Protein AF-A0A2E9BY83-F1 (afdb_monomer_lite)

Sequence (116 aa):
MTASKILAAVAVALLAATGAHAETYDGVHTVHSTVSRAEVESQAVAAARAGDAYSEGATAGAQPFSSTADRSAVRAEAVAKAHDPLQSLDRRAFYRDEVPQAYKKPSVSFTRQAGL

Radius of gyration: 36.27 Å; chains: 1; bounding box: 54×102×59 Å

Foldseek 3Di:
DDPVVVVVVVVVVVVVVVVPDDDPPPDDDDDDDPDDPVRVVVVVVVVVVVDDPCPCVVPVPDDDDDDPDDPVVVVVVVVVQVQALCVVPQLVVDDVSDDDPVSRDPRDDDPPPDDD

Structure (mmCIF, N/CA/C/O backbone):
data_AF-A0A2E9BY83-F1
#
_entry.id   AF-A0A2E9BY83-F1
#
loop_
_atom_site.group_PDB
_atom_site.id
_atom_site.type_symbol
_atom_site.label_atom_id
_atom_site.label_alt_id
_atom_site.label_comp_id
_atom_site.label_asym_id
_atom_site.label_entity_id
_atom_site.label_seq_id
_atom_site.pdbx_PDB_ins_code
_atom_site.Cartn_x
_atom_site.Cartn_y
_atom_site.Cartn_z
_atom_site.occupancy
_atom_site.B_iso_or_equiv
_atom_site.auth_seq_id
_atom_site.auth_comp_id
_atom_site.auth_asym_id
_atom_site.auth_atom_id
_atom_site.pdbx_PDB_model_num
ATOM 1 N N . MET A 1 1 ? -2.967 71.072 -2.300 1.00 63.19 1 MET A N 1
ATOM 2 C CA . MET A 1 1 ? -3.845 69.876 -2.259 1.00 63.19 1 MET A CA 1
ATOM 3 C C . MET A 1 1 ? -5.284 70.355 -2.109 1.00 63.19 1 MET A C 1
ATOM 5 O O . MET A 1 1 ? -5.490 71.246 -1.299 1.00 63.19 1 MET A O 1
ATOM 9 N N . THR A 1 2 ? -6.249 69.857 -2.887 1.00 82.25 2 THR A N 1
ATOM 10 C CA . THR A 1 2 ? -7.662 70.287 -2.783 1.00 82.25 2 THR A CA 1
ATOM 11 C C . THR A 1 2 ? -8.458 69.339 -1.880 1.00 82.25 2 THR A C 1
ATOM 13 O O . THR A 1 2 ? -8.125 68.157 -1.790 1.00 82.25 2 THR A O 1
ATOM 16 N N . ALA A 1 3 ? -9.513 69.837 -1.223 1.00 83.12 3 ALA A N 1
ATOM 17 C CA . ALA A 1 3 ? -10.338 69.068 -0.281 1.00 83.12 3 ALA A CA 1
ATOM 18 C C . ALA A 1 3 ? -10.875 67.752 -0.877 1.00 83.12 3 ALA A C 1
ATOM 20 O O . ALA A 1 3 ? -10.877 66.722 -0.208 1.00 83.12 3 ALA A O 1
ATOM 21 N N . SER A 1 4 ? -11.218 67.741 -2.169 1.00 83.50 4 SER A N 1
ATOM 22 C CA . SER A 1 4 ? -11.677 66.535 -2.872 1.00 83.50 4 SER A CA 1
ATOM 23 C C . SER A 1 4 ? -10.621 65.426 -2.935 1.00 83.50 4 SER A C 1
ATOM 25 O O . SER A 1 4 ? -10.969 64.252 -2.875 1.00 83.50 4 SER A O 1
ATOM 27 N N . LYS A 1 5 ? -9.326 65.770 -3.016 1.00 85.62 5 LYS A N 1
ATOM 28 C CA . LYS A 1 5 ? -8.239 64.775 -3.008 1.00 85.62 5 LYS A CA 1
ATOM 29 C C . LYS A 1 5 ? -8.032 64.171 -1.620 1.00 85.62 5 LYS A C 1
ATOM 31 O O . LYS A 1 5 ? -7.706 62.995 -1.523 1.00 85.62 5 LYS A O 1
ATOM 36 N N . ILE A 1 6 ? -8.257 64.959 -0.565 1.00 86.75 6 ILE A N 1
ATOM 37 C CA . ILE A 1 6 ? -8.234 64.472 0.822 1.00 86.75 6 ILE A CA 1
ATOM 38 C C . ILE A 1 6 ? -9.395 63.506 1.043 1.00 86.75 6 ILE A C 1
ATOM 40 O O . ILE A 1 6 ? -9.178 62.395 1.505 1.00 86.75 6 ILE A O 1
ATOM 44 N N . LEU A 1 7 ? -10.609 63.893 0.646 1.00 87.44 7 LEU A N 1
ATOM 45 C CA . LEU A 1 7 ? -11.795 63.048 0.792 1.00 87.44 7 LEU A CA 1
ATOM 46 C C . LEU A 1 7 ? -11.675 61.736 0.010 1.00 87.44 7 LEU A C 1
ATOM 48 O O . LEU A 1 7 ? -12.007 60.684 0.545 1.00 87.44 7 LEU A O 1
ATOM 52 N N . ALA A 1 8 ? -11.138 61.774 -1.212 1.00 88.69 8 ALA A N 1
ATOM 53 C CA . ALA A 1 8 ? -10.885 60.563 -1.989 1.00 88.69 8 ALA A CA 1
ATOM 54 C C . ALA A 1 8 ? -9.847 59.648 -1.316 1.00 88.69 8 ALA A C 1
ATOM 56 O O . ALA A 1 8 ? -10.062 58.444 -1.221 1.00 88.69 8 ALA A O 1
ATOM 57 N N . ALA A 1 9 ? -8.750 60.209 -0.798 1.00 85.94 9 ALA A N 1
ATOM 58 C CA . ALA A 1 9 ? -7.737 59.435 -0.083 1.00 85.94 9 ALA A CA 1
ATOM 59 C C . ALA A 1 9 ? -8.286 58.818 1.213 1.00 85.94 9 ALA A C 1
ATOM 61 O O . ALA A 1 9 ? -7.996 57.663 1.508 1.00 85.94 9 ALA A O 1
ATOM 62 N N . VAL A 1 10 ? -9.122 59.552 1.953 1.00 86.56 10 VAL A N 1
ATOM 63 C CA . VAL A 1 10 ? -9.787 59.051 3.164 1.00 86.56 10 VAL A CA 1
ATOM 64 C C . VAL A 1 10 ? -10.781 57.941 2.824 1.00 86.56 10 VAL A C 1
ATOM 66 O O . VAL A 1 10 ? -10.783 56.914 3.492 1.00 86.56 10 VAL A O 1
ATOM 69 N N . ALA A 1 11 ? -11.580 58.094 1.765 1.00 86.38 11 ALA A N 1
ATOM 70 C CA . ALA A 1 11 ? -12.516 57.057 1.331 1.00 86.38 11 ALA A CA 1
ATOM 71 C C . ALA A 1 11 ? -11.792 55.761 0.930 1.00 86.38 11 ALA A C 1
ATOM 73 O O . ALA A 1 11 ? -12.206 54.674 1.326 1.00 86.38 11 ALA A O 1
ATOM 74 N N . VAL A 1 12 ? -10.674 55.875 0.205 1.00 83.06 12 VAL A N 1
ATOM 75 C CA . VAL A 1 12 ? -9.838 54.722 -0.164 1.00 83.06 12 VAL A CA 1
ATOM 76 C C . VAL A 1 12 ? -9.170 54.101 1.067 1.00 83.06 12 VAL A C 1
ATOM 78 O O . VAL A 1 12 ? -9.139 52.880 1.184 1.00 83.06 12 VAL A O 1
ATOM 81 N N . ALA A 1 13 ? -8.686 54.911 2.013 1.00 81.56 13 ALA A N 1
ATOM 82 C CA . ALA A 1 13 ? -8.086 54.417 3.253 1.00 81.56 13 ALA A CA 1
ATOM 83 C C . ALA A 1 13 ? -9.100 53.681 4.147 1.00 81.56 13 ALA A C 1
ATOM 85 O O . ALA A 1 13 ? -8.779 52.632 4.701 1.00 81.56 13 ALA A O 1
ATOM 86 N N . LEU A 1 14 ? -10.333 54.188 4.249 1.00 81.81 14 LEU A N 1
ATOM 87 C CA . LEU A 1 14 ? -11.415 53.536 4.994 1.00 81.81 14 LEU A CA 1
ATOM 88 C C . LEU A 1 14 ? -11.839 52.217 4.338 1.00 81.81 1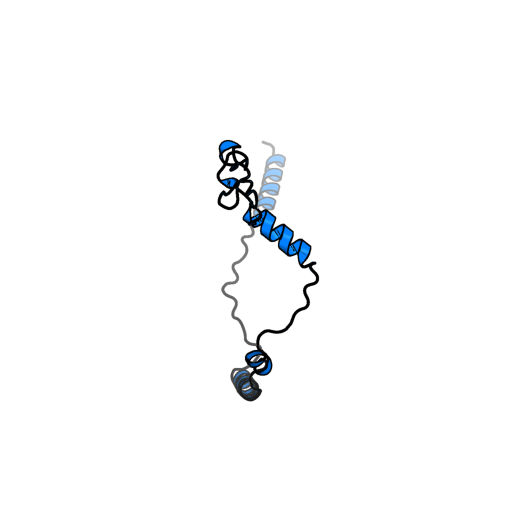4 LEU A C 1
ATOM 90 O O . LEU A 1 14 ? -12.046 51.235 5.044 1.00 81.81 14 LEU A O 1
ATOM 94 N N . LEU A 1 15 ? -11.904 52.166 3.003 1.00 78.50 15 LEU A N 1
ATOM 95 C CA . LEU A 1 15 ? -12.212 50.936 2.268 1.00 78.50 15 LEU A CA 1
ATOM 96 C C . LEU A 1 15 ? -11.085 49.893 2.373 1.00 78.50 15 LEU A C 1
ATOM 98 O O . LEU A 1 15 ? -11.347 48.696 2.429 1.00 78.50 15 LEU A O 1
ATOM 102 N N . ALA A 1 16 ? -9.825 50.333 2.435 1.00 75.25 16 ALA A N 1
ATOM 103 C CA . ALA A 1 16 ? -8.689 49.441 2.656 1.00 75.25 16 ALA A CA 1
ATOM 104 C C . ALA A 1 16 ? -8.679 48.852 4.080 1.00 75.25 16 ALA A C 1
ATOM 106 O O . ALA A 1 16 ? -8.310 47.693 4.265 1.00 75.25 16 ALA A O 1
ATOM 107 N N . ALA A 1 17 ? -9.130 49.614 5.083 1.00 67.38 17 ALA A N 1
ATOM 108 C CA . ALA A 1 17 ? -9.177 49.166 6.475 1.00 67.38 17 ALA A CA 1
ATOM 109 C C . ALA A 1 17 ? -10.199 48.040 6.724 1.00 67.38 17 ALA A C 1
ATOM 111 O O . ALA A 1 17 ? -9.992 47.227 7.621 1.00 67.38 17 ALA A O 1
ATOM 112 N N . THR A 1 18 ? -11.259 47.929 5.913 1.00 63.41 18 THR A N 1
ATOM 113 C CA . THR A 1 18 ? -12.247 46.837 6.018 1.00 63.41 18 THR A CA 1
ATOM 114 C C . THR A 1 18 ? -11.803 45.536 5.341 1.00 63.41 18 THR A C 1
ATOM 116 O O . THR A 1 18 ? -12.540 44.562 5.361 1.00 63.41 18 THR A O 1
ATOM 119 N N . GLY A 1 19 ? -10.634 45.500 4.690 1.00 60.75 19 GLY A N 1
ATOM 120 C CA . GLY A 1 19 ? -10.106 44.289 4.044 1.00 60.75 19 GLY A CA 1
ATOM 121 C C . GLY A 1 19 ? -9.177 43.459 4.934 1.00 60.75 19 GLY A C 1
ATOM 122 O O . GLY A 1 19 ? -8.928 42.292 4.643 1.00 60.75 19 GLY A O 1
ATOM 123 N N . ALA A 1 20 ? -8.666 44.039 6.023 1.00 63.59 20 ALA A N 1
ATOM 124 C CA . ALA A 1 20 ? -7.739 43.382 6.940 1.00 63.59 20 ALA A CA 1
ATOM 125 C C . ALA A 1 20 ? -8.497 42.625 8.043 1.00 63.59 20 ALA A C 1
ATOM 127 O O . ALA A 1 20 ? -8.378 42.929 9.228 1.00 63.59 20 ALA A O 1
ATOM 128 N N . HIS A 1 21 ? -9.304 41.641 7.649 1.00 64.31 21 HIS A N 1
ATOM 129 C CA . HIS A 1 21 ? -9.878 40.685 8.589 1.00 64.31 21 HIS A CA 1
ATOM 130 C C . HIS A 1 21 ? -8.891 39.530 8.768 1.00 64.31 21 HIS A C 1
ATOM 132 O O . HIS A 1 21 ? -8.722 38.708 7.873 1.00 64.31 21 HIS A O 1
ATOM 138 N N . ALA A 1 22 ? -8.211 39.482 9.915 1.00 72.75 22 ALA A N 1
ATOM 139 C CA . ALA A 1 22 ? -7.529 38.265 10.334 1.00 72.75 22 ALA A CA 1
ATOM 140 C C . ALA A 1 22 ? -8.593 37.200 10.628 1.00 72.75 22 ALA A C 1
ATOM 142 O O . ALA A 1 22 ? -9.595 37.484 11.290 1.00 72.75 22 ALA A O 1
ATOM 143 N N . GLU A 1 23 ? -8.389 35.989 10.122 1.00 76.81 23 GLU A N 1
ATOM 144 C CA . GLU A 1 23 ? -9.236 34.843 10.443 1.00 76.81 23 GLU A CA 1
ATOM 145 C C . GLU A 1 23 ? -9.239 34.685 11.967 1.00 76.81 23 GLU A C 1
ATOM 147 O O . GLU A 1 23 ? -8.186 34.586 12.602 1.00 76.81 23 GLU A O 1
ATOM 152 N N . THR A 1 24 ? -10.422 34.763 12.576 1.00 79.19 24 THR A N 1
ATOM 153 C CA . THR A 1 24 ? -10.538 34.619 14.026 1.00 79.19 24 THR A CA 1
ATOM 154 C C . THR A 1 24 ? -10.246 33.167 14.359 1.00 79.19 24 THR A C 1
ATOM 156 O O . THR A 1 24 ? -10.980 32.274 13.945 1.00 79.19 24 THR A O 1
ATOM 159 N N . TYR A 1 25 ? -9.152 32.924 15.076 1.00 82.69 25 TYR A N 1
ATOM 160 C CA . TYR A 1 25 ? -8.853 31.597 15.590 1.00 82.69 25 TYR A CA 1
ATOM 161 C C . TYR A 1 25 ? -9.906 31.223 16.637 1.00 82.69 25 TYR A C 1
ATOM 163 O O . TYR A 1 25 ? -9.918 31.776 17.736 1.00 82.69 25 TYR A O 1
ATOM 171 N N . ASP A 1 26 ? -10.778 30.281 16.285 1.00 83.81 26 ASP A N 1
ATOM 172 C CA . ASP A 1 26 ? -11.936 29.849 17.085 1.00 83.81 26 ASP A CA 1
ATOM 173 C C . ASP A 1 26 ? -11.557 28.876 18.227 1.00 83.81 26 ASP A C 1
ATOM 175 O O . ASP A 1 26 ? -12.395 28.231 18.856 1.00 83.81 26 ASP A O 1
ATOM 179 N N . GLY A 1 27 ? -10.256 28.752 18.512 1.00 87.31 27 GLY A N 1
ATOM 180 C CA . GLY A 1 27 ? -9.734 27.816 19.500 1.00 87.31 27 GLY A CA 1
ATOM 181 C C . GLY A 1 27 ? -9.725 26.361 19.022 1.00 87.31 27 GLY A C 1
ATOM 182 O O . GLY A 1 27 ? -9.955 26.041 17.858 1.00 87.31 27 GLY A O 1
ATOM 183 N N . VAL A 1 28 ? -9.416 25.452 19.949 1.00 88.44 28 VAL A N 1
ATOM 184 C CA . VAL A 1 28 ? -9.522 24.008 19.706 1.00 88.44 28 VAL A CA 1
ATOM 185 C C . VAL A 1 28 ? -10.986 23.613 19.856 1.00 88.44 28 VAL A C 1
ATOM 187 O O . VAL A 1 28 ? -11.523 23.646 20.963 1.00 88.44 28 VAL A O 1
ATOM 190 N N . HIS A 1 29 ? -11.626 23.215 18.759 1.00 86.31 29 HIS A N 1
ATOM 191 C CA . HIS A 1 29 ? -12.988 22.696 18.810 1.00 86.31 29 HIS A CA 1
ATOM 192 C C . HIS A 1 29 ? -13.049 21.412 19.642 1.00 86.31 29 HIS A C 1
ATOM 194 O O . HIS A 1 29 ? -12.300 20.456 19.421 1.00 86.31 29 HIS A O 1
ATOM 200 N N . THR A 1 30 ? -13.971 21.379 20.598 1.00 84.88 30 THR A N 1
ATOM 201 C CA . THR A 1 30 ? -14.245 20.184 21.386 1.00 84.88 30 THR A CA 1
ATOM 202 C C . THR A 1 30 ? -15.058 19.202 20.556 1.00 84.88 30 THR A C 1
ATOM 204 O O . THR A 1 30 ? -16.163 19.499 20.104 1.00 84.88 30 THR A O 1
ATOM 207 N N . VAL A 1 31 ? -14.523 17.997 20.367 1.00 84.12 31 VAL A N 1
ATOM 208 C CA . VAL A 1 31 ? -15.277 16.907 19.749 1.00 84.12 31 VAL A CA 1
ATOM 209 C C . VAL A 1 31 ? -16.280 16.384 20.775 1.00 84.12 31 VAL A C 1
ATOM 211 O O . VAL A 1 31 ? -15.907 15.734 21.752 1.00 84.12 31 VAL A O 1
ATOM 214 N N . HIS A 1 32 ? -17.561 16.672 20.559 1.00 84.06 32 HIS A N 1
ATOM 215 C CA . HIS A 1 32 ? -18.642 16.066 21.326 1.00 84.06 32 HIS A CA 1
ATOM 216 C C . HIS A 1 32 ? -19.004 14.721 20.696 1.00 84.06 32 HIS A C 1
ATOM 218 O O . HIS A 1 32 ? -19.432 14.663 19.544 1.00 84.06 32 HIS A O 1
ATOM 224 N N . SER A 1 33 ? -18.819 13.632 21.444 1.00 86.19 33 SER A N 1
ATOM 225 C CA . SER A 1 33 ? -19.285 12.312 21.011 1.00 86.19 33 SER A CA 1
ATOM 226 C C . SER A 1 33 ? -20.809 12.316 20.897 1.00 86.19 33 SER A C 1
ATOM 228 O O . SER A 1 33 ? -21.496 12.772 21.810 1.00 86.19 33 SER A O 1
ATOM 230 N N . THR A 1 34 ? -21.337 11.774 19.801 1.00 90.94 34 THR A N 1
ATOM 231 C CA . THR A 1 34 ? -22.784 11.589 19.601 1.00 90.94 34 THR A CA 1
ATOM 232 C C . THR A 1 34 ? -23.341 10.395 20.377 1.00 90.94 34 THR A C 1
ATOM 234 O O . THR A 1 34 ? -24.554 10.235 20.443 1.00 90.94 34 THR A O 1
ATOM 237 N N . VAL A 1 35 ? -22.467 9.557 20.947 1.00 93.44 35 VAL A N 1
ATOM 238 C CA . VAL A 1 35 ? -22.818 8.368 21.737 1.00 93.44 35 VAL A CA 1
ATOM 239 C C . VAL A 1 35 ? -22.169 8.416 23.118 1.00 93.44 35 VAL A C 1
ATOM 241 O O . VAL A 1 35 ? -21.031 8.877 23.277 1.00 93.44 35 VAL A O 1
ATOM 244 N N . SER A 1 36 ? -22.892 7.934 24.126 1.00 92.50 36 SER A N 1
ATOM 245 C CA . SER A 1 36 ? -22.411 7.814 25.501 1.00 92.50 36 SER A CA 1
ATOM 246 C C . SER A 1 36 ? -21.416 6.660 25.662 1.00 92.50 36 SER A C 1
ATOM 248 O O . SER A 1 36 ? -21.359 5.724 24.863 1.00 92.50 36 SER A O 1
ATOM 250 N N . ARG A 1 37 ? -20.634 6.689 26.749 1.00 92.88 37 ARG A N 1
ATOM 251 C CA . ARG A 1 37 ? -19.667 5.623 27.063 1.00 92.88 37 ARG A CA 1
ATOM 252 C C . ARG A 1 37 ? -20.339 4.256 27.243 1.00 92.88 37 ARG A C 1
ATOM 254 O O . ARG A 1 37 ? -19.794 3.264 26.779 1.00 92.88 37 ARG A O 1
ATOM 261 N N . ALA A 1 38 ? -21.518 4.221 27.863 1.00 95.12 38 ALA A N 1
ATOM 262 C CA . ALA A 1 38 ? -22.278 2.989 28.070 1.00 95.12 38 ALA A CA 1
ATOM 263 C C . ALA A 1 38 ? -22.755 2.378 26.740 1.00 95.12 38 ALA A C 1
ATOM 265 O O . ALA A 1 38 ? -22.700 1.164 26.550 1.00 95.12 38 ALA A O 1
ATOM 266 N N . GLU A 1 39 ? -23.172 3.217 25.788 1.00 95.19 39 GLU A N 1
ATOM 267 C CA . GLU A 1 39 ? -23.534 2.758 24.444 1.00 95.19 39 GLU A CA 1
ATOM 268 C C . GLU A 1 39 ? -22.320 2.176 23.712 1.00 95.19 39 GLU A C 1
ATOM 270 O O . GLU A 1 39 ? -22.417 1.077 23.166 1.00 95.19 39 GLU A O 1
ATOM 275 N N . VAL A 1 40 ? -21.160 2.841 23.777 1.00 95.88 40 VAL A N 1
ATOM 276 C CA . VAL A 1 40 ? -19.907 2.320 23.202 1.00 95.88 40 VAL A CA 1
ATOM 277 C C . VAL A 1 40 ? -19.504 0.989 23.841 1.00 95.88 40 VAL A C 1
ATOM 279 O O . VAL A 1 40 ? -19.106 0.074 23.126 1.00 95.88 40 VAL A O 1
ATOM 282 N N . GLU A 1 41 ? -19.643 0.834 25.160 1.00 96.69 41 GLU A N 1
ATOM 283 C CA . GLU A 1 41 ? -19.369 -0.437 25.844 1.00 96.69 41 GLU A CA 1
ATOM 284 C C . GLU A 1 41 ? -20.277 -1.561 25.338 1.00 96.69 41 GLU A C 1
ATOM 286 O O . GLU A 1 41 ? -19.792 -2.646 25.011 1.00 96.69 41 GLU A O 1
ATOM 291 N N . SER A 1 42 ? -21.581 -1.302 25.201 1.00 96.00 42 SER A N 1
ATOM 292 C CA . SER A 1 42 ? -22.515 -2.299 24.668 1.00 96.00 42 SER A CA 1
ATOM 293 C C . SER A 1 42 ? -22.165 -2.718 23.232 1.00 96.00 42 SER A C 1
ATOM 295 O O . SER A 1 42 ? -22.166 -3.911 22.914 1.00 96.00 42 SER A O 1
ATOM 297 N N . GLN A 1 43 ? -21.785 -1.757 22.384 1.00 95.56 43 GLN A N 1
ATOM 298 C CA . GLN A 1 43 ? -21.366 -2.000 21.004 1.00 95.56 43 GLN A CA 1
ATOM 299 C C . GLN A 1 43 ? -20.047 -2.773 20.947 1.00 95.56 43 GLN A C 1
ATOM 301 O O . GLN A 1 43 ? -19.913 -3.699 20.151 1.00 95.56 43 GLN A O 1
ATOM 306 N N . ALA A 1 44 ? -19.094 -2.447 21.823 1.00 94.06 44 ALA A N 1
ATOM 307 C CA . ALA A 1 44 ? -17.814 -3.135 21.914 1.00 94.06 44 ALA A CA 1
ATOM 308 C C . ALA A 1 44 ? -17.986 -4.602 22.333 1.00 94.06 44 ALA A C 1
ATOM 310 O O . ALA A 1 44 ? -17.364 -5.484 21.744 1.00 94.06 44 ALA A O 1
ATOM 311 N N . VAL A 1 45 ? -18.872 -4.889 23.295 1.00 96.06 45 VAL A N 1
ATOM 312 C CA . VAL A 1 45 ? -19.198 -6.270 23.689 1.00 96.06 45 VAL A CA 1
ATOM 313 C C . VAL A 1 45 ? -19.842 -7.034 22.532 1.00 96.06 45 VAL A C 1
ATOM 315 O O . VAL A 1 45 ? -19.486 -8.189 22.293 1.00 96.06 45 VAL A O 1
ATOM 318 N N . ALA A 1 46 ? -20.767 -6.409 21.800 1.00 95.56 46 ALA A N 1
ATOM 319 C CA . ALA A 1 46 ? -21.389 -7.026 20.632 1.00 95.56 46 ALA A CA 1
ATOM 320 C C . ALA A 1 46 ? -20.359 -7.321 19.527 1.00 95.56 46 ALA A C 1
ATOM 322 O O . ALA A 1 46 ? -20.314 -8.441 19.023 1.00 95.56 46 ALA A O 1
ATOM 323 N N . ALA A 1 47 ? -19.487 -6.359 19.211 1.00 93.75 47 ALA A N 1
ATOM 324 C CA . ALA A 1 47 ? -18.429 -6.512 18.215 1.00 93.75 47 ALA A CA 1
ATOM 325 C C . ALA A 1 47 ? -17.419 -7.601 18.604 1.00 93.75 47 ALA A C 1
ATOM 327 O O . ALA A 1 47 ? -17.085 -8.448 17.783 1.00 93.75 47 ALA A O 1
ATOM 328 N N . ALA A 1 48 ? -16.991 -7.648 19.870 1.00 92.44 48 ALA A N 1
ATOM 329 C CA . ALA A 1 48 ? -16.080 -8.684 20.358 1.00 92.44 48 ALA A CA 1
ATOM 330 C C . ALA A 1 48 ? -16.682 -10.096 20.249 1.00 92.44 48 ALA A C 1
ATOM 332 O O . ALA A 1 48 ? -15.961 -11.065 20.022 1.00 92.44 48 ALA A O 1
ATOM 333 N N . ARG A 1 49 ? -18.008 -10.223 20.393 1.00 94.31 49 ARG A N 1
ATOM 334 C CA . ARG A 1 49 ? -18.726 -11.498 20.241 1.00 94.31 49 ARG A CA 1
ATOM 335 C C . ARG A 1 49 ? -19.028 -11.869 18.791 1.00 94.31 49 ARG A C 1
ATOM 337 O O . ARG A 1 49 ? -19.306 -13.036 18.539 1.00 94.31 49 ARG A O 1
ATOM 344 N N . ALA A 1 50 ? -18.983 -10.917 17.860 1.00 93.31 50 ALA A N 1
ATOM 345 C CA . ALA A 1 50 ? -19.286 -11.156 16.449 1.00 93.31 50 ALA A CA 1
ATOM 346 C C . ALA A 1 50 ? -18.229 -12.024 15.736 1.00 93.31 50 ALA A C 1
ATOM 348 O O . ALA A 1 50 ? -18.495 -12.530 14.649 1.00 93.31 50 ALA A O 1
ATOM 349 N N . GLY A 1 51 ? -17.066 -12.243 16.363 1.00 87.00 51 GLY A N 1
ATOM 350 C CA . GLY A 1 51 ? -15.956 -12.989 15.773 1.00 87.00 51 GLY A CA 1
ATOM 351 C C . GLY A 1 51 ? -15.163 -12.160 14.757 1.00 87.00 51 GLY A C 1
ATOM 352 O O . GLY A 1 51 ? -15.504 -11.017 14.455 1.00 87.00 51 GLY A O 1
ATOM 353 N N . ASP A 1 52 ? -14.065 -12.725 14.254 1.00 87.75 52 ASP A N 1
ATOM 354 C CA . ASP A 1 52 ? -13.227 -12.063 13.251 1.00 87.75 52 ASP A CA 1
ATOM 355 C C . ASP A 1 52 ? -13.860 -12.182 11.857 1.00 87.75 52 ASP A C 1
ATOM 357 O O . ASP A 1 52 ? -13.933 -13.273 11.279 1.00 87.75 52 ASP A O 1
ATOM 361 N N . ALA A 1 53 ? -14.280 -11.036 11.314 1.00 86.12 53 ALA A N 1
ATOM 362 C CA . ALA A 1 53 ? -14.886 -10.905 9.991 1.00 86.12 53 ALA A CA 1
ATOM 363 C C . ALA A 1 53 ? -13.970 -11.362 8.840 1.00 86.12 53 ALA A C 1
ATOM 365 O O . ALA A 1 53 ? -14.456 -11.611 7.740 1.00 86.12 53 ALA A O 1
ATOM 366 N N . TYR A 1 54 ? -12.663 -11.484 9.078 1.00 86.62 54 TYR A N 1
ATOM 367 C CA . TYR A 1 54 ? -11.675 -11.909 8.087 1.00 86.62 54 TYR A CA 1
ATOM 368 C C . TYR A 1 54 ? -11.062 -13.282 8.396 1.00 86.62 54 TYR A C 1
ATOM 370 O O . TYR A 1 54 ? -10.116 -13.697 7.719 1.00 86.62 54 TYR A O 1
ATOM 378 N N . SER A 1 55 ? -11.608 -14.014 9.373 1.00 86.69 55 SER A N 1
ATOM 379 C CA . SER A 1 55 ? -11.097 -15.330 9.788 1.00 86.69 55 SER A CA 1
ATOM 380 C C . SER A 1 55 ? -11.017 -16.345 8.641 1.00 86.69 55 SER A C 1
ATOM 382 O O . SER A 1 55 ? -10.050 -17.103 8.549 1.00 86.69 55 SER A O 1
ATOM 384 N N . GLU A 1 56 ? -11.980 -16.323 7.717 1.00 84.56 56 GLU A N 1
ATOM 385 C CA . GLU A 1 56 ? -11.974 -17.181 6.526 1.00 84.56 56 GLU A CA 1
ATOM 386 C C . GLU 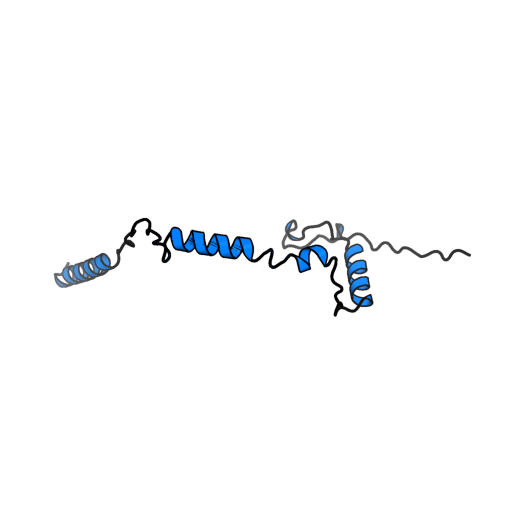A 1 56 ? -10.794 -16.856 5.595 1.00 84.56 56 GLU A C 1
ATOM 388 O O . GLU A 1 56 ? -10.088 -17.753 5.134 1.00 84.56 56 GLU A O 1
ATOM 393 N N . GLY A 1 57 ? -10.514 -15.567 5.380 1.00 85.25 57 GLY A N 1
ATOM 394 C CA . GLY A 1 57 ? -9.407 -15.107 4.539 1.00 85.25 57 GLY A CA 1
ATOM 395 C C . GLY A 1 57 ? -8.032 -15.448 5.116 1.00 85.25 57 GLY A C 1
ATOM 396 O O . GLY A 1 57 ? -7.114 -15.775 4.364 1.00 85.25 57 GLY A O 1
ATOM 397 N N . ALA A 1 58 ? -7.894 -15.443 6.445 1.00 82.81 58 ALA A N 1
ATOM 398 C CA . ALA A 1 58 ? -6.632 -15.743 7.123 1.00 82.81 58 ALA A CA 1
ATOM 399 C C . ALA A 1 58 ? -6.117 -17.169 6.847 1.00 82.81 58 ALA A C 1
ATOM 401 O O . ALA A 1 58 ? -4.909 -17.406 6.869 1.00 82.81 58 ALA A O 1
ATOM 402 N N . THR A 1 59 ? -7.017 -18.111 6.552 1.00 83.88 59 THR A N 1
ATOM 403 C CA . THR A 1 59 ? -6.666 -19.508 6.238 1.00 83.88 59 THR A CA 1
ATOM 404 C C . THR A 1 59 ? -6.782 -19.848 4.753 1.00 83.88 59 THR A C 1
ATOM 406 O O . THR A 1 59 ? -6.416 -20.950 4.349 1.00 83.88 59 THR A O 1
ATOM 409 N N . ALA A 1 60 ? -7.223 -18.901 3.920 1.00 85.25 60 ALA A N 1
ATOM 410 C CA . ALA A 1 60 ? -7.520 -19.145 2.511 1.00 85.25 60 ALA A CA 1
ATOM 411 C C . ALA A 1 60 ? -6.272 -19.450 1.656 1.00 85.25 60 ALA A C 1
ATOM 413 O O . ALA A 1 60 ? -6.392 -19.998 0.561 1.00 85.25 60 ALA A O 1
ATOM 414 N N . GLY A 1 61 ? -5.068 -19.124 2.141 1.00 86.56 61 GLY A N 1
ATOM 415 C CA . GLY A 1 61 ? -3.825 -19.307 1.392 1.00 86.56 61 GLY A CA 1
ATOM 416 C C . GLY A 1 61 ? -3.742 -18.417 0.144 1.00 86.56 61 GLY A C 1
ATOM 417 O O . GLY A 1 61 ? -4.550 -17.507 -0.060 1.00 86.56 61 GLY A O 1
ATOM 418 N N . ALA A 1 62 ? -2.737 -18.658 -0.701 1.00 87.62 62 ALA A N 1
ATOM 419 C CA . ALA A 1 62 ? -2.564 -17.902 -1.939 1.00 87.62 62 ALA A CA 1
ATOM 420 C C . ALA A 1 62 ? -3.745 -18.151 -2.890 1.00 87.62 62 ALA A C 1
ATOM 422 O O . ALA A 1 62 ? -3.965 -19.278 -3.335 1.00 87.62 62 ALA A O 1
ATOM 423 N N . GLN A 1 63 ? -4.487 -17.091 -3.214 1.00 88.69 63 GLN A N 1
ATOM 424 C CA . GLN A 1 63 ? -5.621 -17.192 -4.126 1.00 88.69 63 GLN A CA 1
ATOM 425 C C . GLN A 1 63 ? -5.142 -17.292 -5.580 1.00 88.69 63 GLN A C 1
ATOM 427 O O . GLN A 1 63 ? -4.244 -16.543 -5.984 1.00 88.69 63 GLN A O 1
ATOM 432 N N . PRO A 1 64 ? -5.729 -18.188 -6.392 1.00 86.94 64 PRO A N 1
ATOM 433 C CA . PRO A 1 64 ? -5.430 -18.237 -7.811 1.00 86.94 64 PRO A CA 1
ATOM 434 C C . PRO A 1 64 ? -5.937 -16.959 -8.482 1.00 86.94 64 PRO A C 1
ATOM 436 O O . PRO A 1 64 ? -7.064 -16.523 -8.256 1.00 86.94 64 PRO A O 1
ATOM 439 N N . PHE A 1 65 ? -5.120 -16.378 -9.355 1.00 89.69 65 PHE A N 1
ATOM 440 C CA . PHE A 1 65 ? -5.548 -15.299 -10.236 1.00 89.69 65 PHE A CA 1
ATOM 441 C C . PHE A 1 65 ? -5.200 -15.651 -11.680 1.00 89.69 65 PHE A C 1
ATOM 443 O O . PHE A 1 65 ? -4.154 -16.242 -11.961 1.00 89.69 65 PHE A O 1
ATOM 450 N N . SER A 1 66 ? -6.082 -15.282 -12.606 1.00 90.12 66 SER A N 1
ATOM 451 C CA . SER A 1 66 ? -5.803 -15.388 -14.034 1.00 90.12 66 SER A CA 1
ATOM 452 C C . SER A 1 66 ? -5.188 -14.081 -14.512 1.00 90.12 66 SER A C 1
ATOM 454 O O . SER A 1 66 ? -5.846 -13.042 -14.509 1.00 90.12 66 SER A O 1
ATOM 456 N N . SER A 1 67 ? -3.924 -14.121 -14.929 1.00 89.19 67 SER A N 1
ATOM 457 C CA . SER A 1 67 ? -3.297 -12.981 -15.600 1.00 89.19 67 SER A CA 1
ATOM 458 C C . SER A 1 67 ? -4.000 -12.708 -16.932 1.00 89.19 67 SER A C 1
ATOM 460 O O . SER A 1 67 ? -4.229 -13.633 -17.707 1.00 89.19 67 SER A O 1
ATOM 462 N N . THR A 1 68 ? -4.295 -11.438 -17.217 1.00 93.69 68 THR A N 1
ATOM 463 C CA . THR A 1 68 ? -4.744 -10.989 -18.550 1.00 93.69 68 THR A CA 1
ATOM 464 C C . THR A 1 68 ? -3.568 -10.747 -19.509 1.00 93.69 68 THR A C 1
ATOM 466 O O . THR A 1 68 ? -3.741 -10.642 -20.719 1.00 93.69 68 THR A O 1
ATOM 469 N N . ALA A 1 69 ? -2.345 -10.661 -18.975 1.00 92.81 69 ALA A N 1
ATOM 470 C CA . ALA A 1 69 ? -1.148 -10.444 -19.772 1.00 92.81 69 ALA A CA 1
ATOM 471 C C . ALA A 1 69 ? -0.678 -11.743 -20.439 1.00 92.81 69 ALA A C 1
ATOM 473 O O . ALA A 1 69 ? -0.592 -12.790 -19.787 1.00 92.81 69 ALA A O 1
ATOM 474 N N . ASP A 1 70 ? -0.307 -11.646 -21.717 1.00 94.12 70 ASP A N 1
ATOM 475 C CA . ASP A 1 70 ? 0.309 -12.744 -22.454 1.00 94.12 70 ASP A CA 1
ATOM 476 C C . ASP A 1 70 ? 1.675 -13.111 -21.848 1.00 94.12 70 ASP A C 1
ATOM 478 O O . ASP A 1 70 ? 2.557 -12.269 -21.660 1.00 94.12 70 ASP A O 1
ATOM 482 N N . ARG A 1 71 ? 1.872 -14.399 -21.548 1.00 93.00 71 ARG A N 1
ATOM 483 C CA . ARG A 1 71 ? 3.086 -14.879 -20.872 1.00 93.00 71 ARG A CA 1
ATOM 484 C C . ARG A 1 71 ? 4.341 -14.696 -21.729 1.00 93.00 71 AR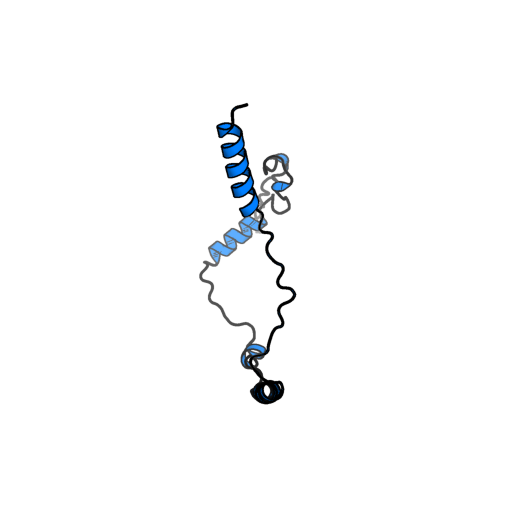G A C 1
ATOM 486 O O . ARG A 1 71 ? 5.424 -14.498 -21.175 1.00 93.00 71 ARG A O 1
ATOM 493 N N . SER A 1 72 ? 4.224 -14.788 -23.054 1.00 95.19 72 SER A N 1
ATOM 494 C CA . SER A 1 72 ? 5.365 -14.605 -23.953 1.00 95.19 72 SER A CA 1
ATOM 495 C C . SER A 1 72 ? 5.791 -13.139 -24.013 1.00 95.19 72 SER A C 1
ATOM 497 O O . SER A 1 72 ? 6.988 -12.860 -23.933 1.00 95.19 72 SER A O 1
ATOM 499 N N . ALA A 1 73 ? 4.825 -12.216 -24.016 1.00 95.50 73 ALA A N 1
ATOM 500 C CA . ALA A 1 73 ? 5.067 -10.782 -23.937 1.00 95.50 73 ALA A CA 1
ATOM 501 C C . ALA A 1 73 ? 5.762 -10.400 -22.622 1.00 95.50 73 ALA A C 1
ATOM 503 O O . ALA A 1 73 ? 6.821 -9.775 -22.654 1.00 95.50 73 ALA A O 1
ATOM 504 N N . VAL A 1 74 ? 5.248 -10.871 -21.477 1.00 95.94 74 VAL A N 1
ATOM 505 C CA . VAL A 1 74 ? 5.865 -10.627 -20.156 1.00 95.94 74 VAL A CA 1
ATOM 506 C C . VAL A 1 74 ? 7.299 -11.157 -20.106 1.00 95.94 74 VAL A C 1
ATOM 508 O O . VAL A 1 74 ? 8.203 -10.498 -19.595 1.00 95.94 74 VAL A O 1
ATOM 511 N N . ARG A 1 75 ? 7.543 -12.348 -20.667 1.00 96.31 75 ARG A N 1
ATOM 512 C CA . ARG A 1 75 ? 8.893 -12.918 -20.725 1.00 96.31 75 ARG A CA 1
ATOM 513 C C . ARG A 1 75 ? 9.825 -12.086 -21.604 1.00 96.31 75 ARG A C 1
ATOM 515 O O . ARG A 1 75 ? 10.975 -11.883 -21.222 1.00 96.31 75 ARG A O 1
ATOM 522 N N . ALA A 1 76 ? 9.360 -11.636 -22.767 1.00 95.56 76 ALA A N 1
ATOM 523 C CA . ALA A 1 76 ? 10.154 -10.813 -23.674 1.00 95.56 76 ALA A CA 1
ATOM 524 C C . ALA A 1 76 ? 10.526 -9.469 -23.031 1.00 95.56 76 ALA A C 1
ATOM 526 O O . ALA A 1 76 ? 11.688 -9.070 -23.088 1.00 95.56 76 ALA A O 1
ATOM 527 N N . GLU A 1 77 ? 9.577 -8.821 -22.352 1.00 94.94 77 GLU A N 1
ATOM 528 C CA . GLU A 1 77 ? 9.810 -7.584 -21.604 1.00 94.94 77 GLU A CA 1
ATOM 529 C C . GLU A 1 77 ? 10.822 -7.789 -20.470 1.00 94.94 77 GLU A C 1
ATOM 531 O O . GLU A 1 77 ? 11.777 -7.023 -20.343 1.00 94.94 77 GLU A O 1
ATOM 536 N N . ALA A 1 78 ? 10.673 -8.864 -19.691 1.00 94.88 78 ALA A N 1
ATOM 537 C CA . ALA A 1 78 ? 11.600 -9.186 -18.610 1.00 94.88 78 ALA A CA 1
ATOM 538 C C . ALA A 1 78 ? 13.029 -9.425 -19.125 1.00 94.88 78 ALA A C 1
ATOM 540 O O . ALA A 1 78 ? 13.988 -8.925 -18.539 1.00 94.88 78 ALA A O 1
ATOM 541 N N . VAL A 1 79 ? 13.180 -10.146 -20.242 1.00 94.38 79 VAL A N 1
ATOM 542 C CA . VAL A 1 79 ? 14.482 -10.365 -20.891 1.00 94.38 79 VAL A CA 1
ATOM 543 C C . VAL A 1 79 ? 15.062 -9.043 -21.393 1.00 94.38 79 VAL A C 1
ATOM 545 O O . VAL A 1 79 ? 16.220 -8.745 -21.111 1.00 94.38 79 VAL A O 1
ATOM 548 N N . ALA A 1 80 ? 14.267 -8.214 -22.074 1.00 90.62 80 ALA A N 1
ATOM 549 C CA . ALA A 1 80 ? 14.711 -6.903 -22.540 1.00 90.62 80 ALA A CA 1
ATOM 550 C C . ALA A 1 80 ? 15.173 -6.013 -21.377 1.00 90.62 80 ALA A C 1
ATOM 552 O O . ALA A 1 80 ? 16.229 -5.388 -21.465 1.00 90.62 80 ALA A O 1
ATOM 553 N N . LYS A 1 81 ? 14.434 -6.007 -20.261 1.00 90.38 81 LYS A N 1
ATOM 554 C CA . LYS A 1 81 ? 14.793 -5.224 -19.078 1.00 90.38 81 LYS A CA 1
ATOM 555 C C . LYS A 1 81 ? 16.029 -5.765 -18.362 1.00 90.38 81 LYS A C 1
ATOM 557 O O . LYS A 1 81 ? 16.835 -4.973 -17.888 1.00 90.38 81 LYS A O 1
ATOM 562 N N . ALA A 1 82 ? 16.211 -7.083 -18.308 1.00 89.06 82 ALA A N 1
ATOM 563 C CA . ALA A 1 82 ? 17.413 -7.701 -17.746 1.00 89.06 82 ALA A CA 1
ATOM 564 C C . ALA A 1 82 ? 18.673 -7.411 -18.583 1.00 89.06 82 ALA A C 1
ATOM 566 O O . ALA A 1 82 ? 19.776 -7.363 -18.045 1.00 89.06 82 ALA A O 1
ATOM 567 N N . HIS A 1 83 ? 18.511 -7.199 -19.892 1.00 86.44 83 HIS A N 1
ATOM 568 C CA . HIS A 1 83 ? 19.590 -6.799 -20.794 1.00 86.44 83 HIS A CA 1
ATOM 569 C C . HIS A 1 83 ? 19.755 -5.277 -20.929 1.00 86.44 83 HIS A C 1
ATOM 571 O O . HIS A 1 83 ? 20.607 -4.841 -21.703 1.00 86.44 83 HIS A O 1
ATOM 577 N N . ASP A 1 84 ? 18.990 -4.466 -20.189 1.00 84.75 84 ASP A N 1
ATOM 578 C CA . ASP A 1 84 ? 19.098 -3.006 -20.206 1.00 84.75 84 ASP A CA 1
ATOM 579 C C . ASP A 1 84 ? 20.451 -2.566 -19.612 1.00 84.75 84 ASP A C 1
ATOM 581 O O . ASP A 1 84 ? 20.663 -2.670 -18.398 1.00 84.75 84 ASP A O 1
ATOM 585 N N . PRO A 1 85 ? 21.390 -2.044 -20.426 1.00 78.06 85 PRO A N 1
ATOM 586 C CA . PRO A 1 85 ? 22.710 -1.655 -19.939 1.00 78.06 85 PRO A CA 1
ATOM 587 C C . PRO A 1 85 ? 22.659 -0.445 -18.995 1.00 78.06 85 PRO A C 1
ATOM 589 O O . PRO A 1 85 ? 23.658 -0.153 -18.339 1.00 78.06 85 PRO A O 1
ATOM 592 N N . LEU A 1 86 ? 21.519 0.254 -18.925 1.00 82.06 86 LEU A N 1
ATOM 593 C CA . LEU A 1 86 ? 21.302 1.439 -18.101 1.00 82.06 86 LEU A CA 1
ATOM 594 C C . LEU A 1 86 ? 20.565 1.124 -16.793 1.00 82.06 86 LEU A C 1
ATOM 596 O O . LEU A 1 86 ? 20.265 2.047 -16.044 1.00 82.06 86 LEU A O 1
ATOM 600 N N . GLN A 1 87 ? 20.285 -0.149 -16.484 1.00 83.44 87 GLN A N 1
ATOM 601 C CA . GLN A 1 87 ? 19.489 -0.532 -15.309 1.00 83.44 87 GLN A CA 1
ATOM 602 C C . GLN A 1 87 ? 20.043 0.022 -13.981 1.00 83.44 87 GLN A C 1
ATOM 604 O O . GLN A 1 87 ? 19.275 0.303 -13.066 1.00 83.44 87 GLN A O 1
ATOM 609 N N . SER A 1 88 ? 21.364 0.192 -13.872 1.00 83.19 88 SER A N 1
ATOM 610 C CA . SER A 1 88 ? 22.037 0.726 -12.680 1.00 83.19 88 SER A CA 1
ATOM 611 C C . SER A 1 88 ? 22.235 2.245 -12.693 1.00 83.19 88 SER A C 1
ATOM 613 O O . SER A 1 88 ? 22.870 2.776 -11.785 1.00 83.19 88 SER A O 1
ATOM 615 N N . LEU A 1 89 ? 21.783 2.944 -13.736 1.00 84.75 89 LEU A N 1
ATOM 616 C CA . LEU A 1 89 ? 22.029 4.369 -13.930 1.00 84.75 89 LEU A CA 1
ATOM 617 C C . LEU A 1 89 ? 20.735 5.155 -13.740 1.00 84.75 89 LEU A C 1
ATOM 619 O O . LEU A 1 89 ? 19.75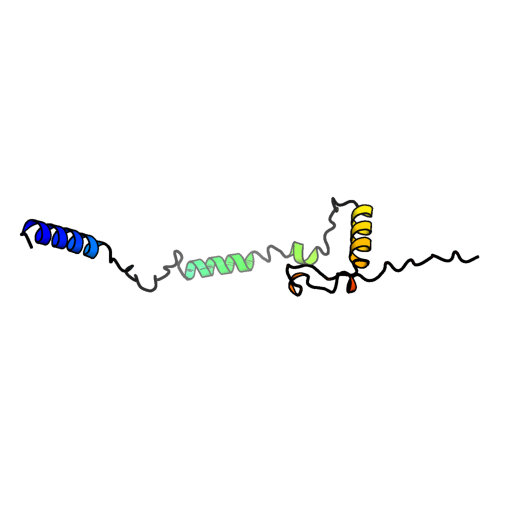0 4.938 -14.445 1.00 84.75 89 LEU A O 1
ATOM 623 N N . ASP A 1 90 ? 20.760 6.122 -12.827 1.00 86.69 90 ASP A N 1
ATOM 624 C CA . ASP A 1 90 ? 19.720 7.142 -12.777 1.00 86.69 90 ASP A CA 1
ATOM 625 C C . ASP A 1 90 ? 20.023 8.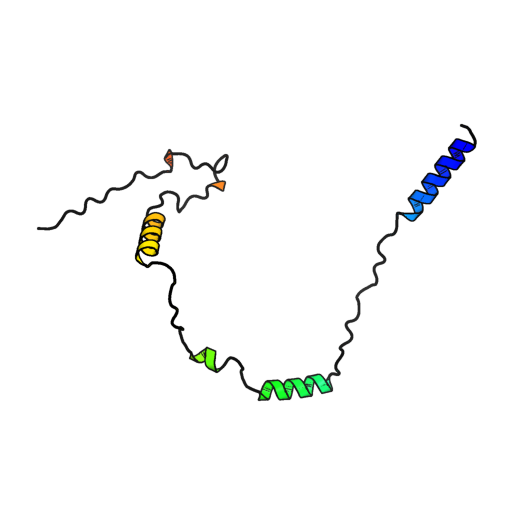213 -13.830 1.00 86.69 90 ASP A C 1
ATOM 627 O O . ASP A 1 90 ? 21.035 8.912 -13.761 1.00 86.69 90 ASP A O 1
ATOM 631 N N . ARG A 1 91 ? 19.135 8.351 -14.815 1.00 84.56 91 ARG A N 1
ATOM 632 C CA . ARG A 1 91 ? 19.221 9.375 -15.870 1.00 84.56 91 ARG A CA 1
ATOM 633 C C . ARG A 1 91 ? 19.309 10.787 -15.291 1.00 84.56 91 ARG A C 1
ATOM 635 O O . ARG A 1 91 ? 20.038 11.600 -15.845 1.00 84.56 91 ARG A O 1
ATOM 642 N N . ARG A 1 92 ? 18.661 11.046 -14.148 1.00 87.75 92 ARG A N 1
ATOM 643 C CA . ARG A 1 92 ? 18.653 12.360 -13.477 1.00 87.75 92 ARG A CA 1
ATOM 644 C C . ARG A 1 92 ? 20.010 12.782 -12.923 1.00 87.75 92 ARG A C 1
ATOM 646 O O . ARG A 1 92 ? 20.210 13.949 -12.606 1.00 87.75 92 ARG A O 1
ATOM 653 N N . ALA A 1 93 ? 20.949 11.847 -12.801 1.00 87.38 93 ALA A N 1
ATOM 654 C CA . ALA A 1 93 ? 22.319 12.156 -12.411 1.00 87.38 93 ALA A CA 1
ATOM 655 C C . ALA A 1 93 ? 23.129 12.811 -13.549 1.00 87.38 93 ALA A C 1
ATOM 657 O O . ALA A 1 93 ? 24.244 13.275 -13.313 1.00 87.38 93 ALA A O 1
ATOM 658 N N . PHE A 1 94 ? 22.595 12.847 -14.776 1.00 87.25 94 PHE A N 1
ATOM 659 C CA . PHE A 1 94 ? 23.275 13.375 -15.954 1.00 87.25 94 PHE A CA 1
ATOM 660 C C . PHE A 1 94 ? 22.653 14.690 -16.435 1.00 87.25 94 PHE A C 1
ATOM 662 O O . PHE A 1 94 ? 21.478 14.980 -16.215 1.00 87.25 94 PHE A O 1
ATOM 669 N N . TYR A 1 95 ? 23.459 15.507 -17.117 1.00 88.88 95 TYR A N 1
ATOM 670 C CA . TYR A 1 95 ? 22.999 16.770 -17.692 1.00 88.88 95 TYR A CA 1
ATOM 671 C C . TYR A 1 95 ? 21.837 16.526 -18.668 1.00 88.88 95 TYR A C 1
ATOM 673 O O . TYR A 1 95 ? 21.946 15.686 -19.559 1.00 88.88 95 TYR A O 1
ATOM 681 N N . ARG A 1 96 ? 20.736 17.272 -18.497 1.00 90.81 96 ARG A N 1
ATOM 682 C CA . ARG A 1 96 ? 19.491 17.139 -19.285 1.00 90.81 96 ARG A CA 1
ATOM 683 C C . ARG A 1 96 ? 18.865 15.738 -19.266 1.00 90.81 96 ARG A C 1
ATOM 685 O O . ARG A 1 96 ? 18.161 15.379 -20.201 1.00 90.81 96 ARG A O 1
ATOM 692 N N . ASP A 1 97 ? 19.115 14.954 -18.221 1.00 89.44 97 ASP A N 1
ATOM 693 C CA . ASP A 1 97 ? 18.637 13.573 -18.094 1.00 89.44 97 ASP A CA 1
ATOM 694 C C . ASP A 1 97 ? 19.153 12.615 -19.196 1.00 89.44 97 ASP A C 1
ATOM 696 O O . ASP A 1 97 ? 18.592 11.535 -19.427 1.00 89.44 97 ASP A O 1
ATOM 700 N N . GLU A 1 98 ? 20.241 12.986 -19.886 1.00 87.56 98 GLU A N 1
ATOM 701 C CA . GLU A 1 98 ? 20.823 12.216 -20.987 1.00 87.56 98 GLU A CA 1
ATOM 702 C C . GLU A 1 98 ? 22.069 11.442 -20.541 1.00 87.56 98 GLU A C 1
ATOM 704 O O . GLU A 1 98 ? 23.124 12.014 -20.268 1.00 87.56 98 GLU A O 1
ATOM 709 N N . VAL A 1 99 ? 21.975 10.107 -20.525 1.00 84.50 99 VAL A N 1
ATOM 710 C CA . VAL A 1 99 ? 23.123 9.241 -20.222 1.00 84.50 99 VAL A CA 1
ATOM 711 C C . VAL A 1 99 ? 24.114 9.239 -21.403 1.00 84.50 99 VAL A C 1
ATOM 713 O O . VAL A 1 99 ? 23.727 8.861 -22.516 1.00 84.50 99 VAL A O 1
ATOM 716 N N . PRO A 1 100 ? 25.400 9.585 -21.192 1.00 85.44 100 PRO A N 1
ATOM 717 C CA . PRO A 1 100 ? 26.409 9.577 -22.250 1.00 85.44 100 PRO A CA 1
ATOM 718 C C . PRO A 1 100 ? 26.604 8.198 -22.898 1.00 85.44 100 PRO A C 1
ATOM 720 O O . PRO A 1 100 ? 26.557 7.165 -22.230 1.00 85.44 100 PRO A O 1
ATOM 723 N N . GLN A 1 101 ? 26.907 8.179 -24.202 1.00 80.56 101 GLN A N 1
ATOM 724 C CA . GLN A 1 101 ? 27.060 6.943 -24.993 1.00 80.56 101 GLN A CA 1
ATOM 725 C C . GLN A 1 101 ? 28.130 5.990 -24.437 1.00 80.56 101 GLN A C 1
ATOM 727 O O . GLN A 1 101 ? 27.982 4.781 -24.565 1.00 80.56 101 GLN A O 1
ATOM 732 N N . ALA A 1 102 ? 29.162 6.517 -23.770 1.00 77.94 102 ALA A N 1
ATOM 733 C CA . ALA A 1 102 ? 30.217 5.725 -23.133 1.00 77.94 102 ALA A CA 1
ATOM 734 C C . ALA A 1 102 ? 29.695 4.757 -22.053 1.00 77.94 102 ALA A C 1
ATOM 736 O O . ALA A 1 102 ? 30.334 3.745 -21.778 1.00 77.94 102 ALA A O 1
ATOM 737 N N . TYR A 1 103 ? 28.533 5.043 -21.458 1.00 74.44 103 TYR A N 1
ATOM 738 C CA . TYR A 1 103 ? 27.908 4.188 -20.447 1.00 74.44 103 TYR A CA 1
ATOM 739 C C . TYR A 1 103 ? 26.960 3.137 -21.038 1.00 74.44 103 TYR A C 1
ATOM 741 O O . TYR A 1 103 ? 26.481 2.263 -20.315 1.00 74.44 103 TYR A O 1
ATOM 749 N N . LYS A 1 104 ? 26.700 3.169 -22.352 1.00 74.50 104 LYS A N 1
ATOM 750 C CA . LYS A 1 104 ? 25.977 2.090 -23.028 1.00 74.50 104 LYS A CA 1
ATOM 751 C C . LYS A 1 104 ? 26.940 0.922 -23.218 1.00 74.50 104 LYS A C 1
ATOM 753 O O . LYS A 1 104 ? 27.809 0.966 -24.085 1.00 74.50 104 LYS A O 1
ATOM 758 N N . LYS A 1 105 ? 26.810 -0.122 -22.392 1.00 63.38 105 LYS A N 1
ATOM 759 C CA . LYS A 1 105 ? 27.594 -1.352 -22.578 1.00 63.38 105 LYS A CA 1
ATOM 760 C C . LYS A 1 105 ? 27.337 -1.914 -23.987 1.00 63.38 105 LYS A C 1
ATOM 762 O O . LYS A 1 105 ? 26.178 -1.940 -24.409 1.00 63.38 105 LYS A O 1
ATOM 767 N N . PRO A 1 106 ? 28.374 -2.373 -24.712 1.00 63.69 106 PRO A N 1
ATOM 768 C CA . PRO A 1 106 ? 28.181 -3.049 -25.989 1.00 63.69 106 PRO A CA 1
ATOM 769 C C . PRO A 1 106 ? 27.311 -4.294 -25.789 1.00 63.69 106 PRO A C 1
ATOM 771 O O . PRO A 1 106 ? 27.435 -4.988 -24.777 1.00 63.69 106 PRO A O 1
ATOM 774 N N . SER A 1 107 ? 26.422 -4.576 -26.744 1.00 60.12 107 SER A N 1
ATOM 775 C CA . SER A 1 107 ? 25.599 -5.785 -26.712 1.00 60.12 107 SER A CA 1
ATOM 776 C C . SER A 1 107 ? 26.515 -7.009 -26.720 1.00 60.12 107 SER A C 1
ATOM 778 O O . SER A 1 107 ? 27.182 -7.283 -27.721 1.00 60.12 107 SER A O 1
ATOM 780 N N . VAL A 1 108 ? 26.570 -7.745 -25.613 1.00 57.22 108 VAL A N 1
ATOM 781 C CA . VAL A 1 108 ? 27.300 -9.012 -25.558 1.00 57.22 108 VAL A CA 1
ATOM 782 C C . VAL A 1 108 ? 26.477 -10.075 -26.285 1.00 57.22 108 VAL A C 1
ATOM 784 O O . VAL A 1 108 ? 25.439 -10.520 -25.801 1.00 57.22 108 VAL A O 1
ATOM 787 N N . SER A 1 109 ? 26.908 -10.445 -27.492 1.00 57.19 109 SER A N 1
ATOM 788 C CA . SER A 1 109 ? 26.333 -11.579 -28.216 1.00 57.19 109 SER A CA 1
ATOM 789 C C . SER A 1 109 ? 26.898 -12.866 -27.624 1.00 57.19 109 SER A C 1
ATOM 791 O O . SER A 1 109 ? 28.086 -13.153 -27.767 1.00 57.19 109 SER A O 1
ATOM 793 N N . PHE A 1 110 ? 26.058 -13.639 -26.942 1.00 58.50 110 PHE A N 1
ATOM 794 C CA . PHE A 1 110 ? 26.403 -15.003 -26.564 1.00 58.50 110 PHE A CA 1
ATOM 795 C C . PHE A 1 110 ? 26.050 -15.920 -27.734 1.00 58.50 110 PHE A C 1
ATOM 797 O O . PHE A 1 110 ? 24.898 -16.326 -27.895 1.00 58.50 110 PHE A O 1
ATOM 804 N N . THR A 1 111 ? 27.034 -16.248 -28.572 1.00 56.66 111 THR A N 1
ATOM 805 C CA . THR A 1 111 ? 26.874 -17.308 -29.570 1.00 56.66 111 THR A CA 1
ATOM 806 C C . THR A 1 111 ? 26.649 -18.614 -28.814 1.00 56.66 111 THR A C 1
ATOM 808 O O . THR A 1 111 ? 27.553 -19.123 -28.152 1.00 56.66 111 THR A O 1
ATOM 811 N N . ARG A 1 112 ? 25.425 -19.147 -28.858 1.00 57.97 112 ARG A N 1
ATOM 812 C CA . ARG A 1 112 ? 25.107 -20.462 -28.296 1.00 57.97 112 ARG A CA 1
ATOM 813 C C . ARG A 1 112 ? 25.855 -21.502 -29.128 1.00 57.97 112 ARG A C 1
ATOM 815 O O . ARG A 1 112 ? 25.382 -21.889 -30.192 1.00 5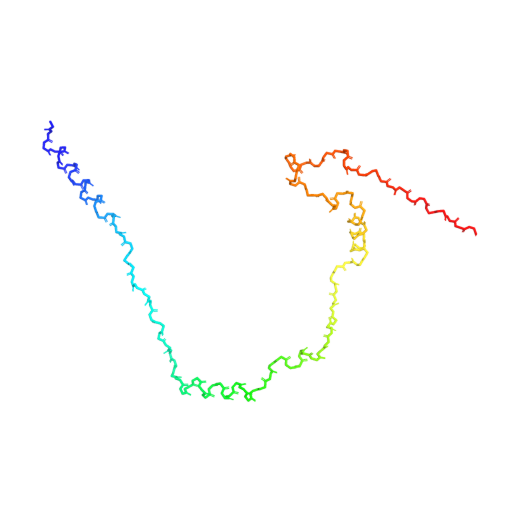7.97 112 ARG A O 1
ATOM 822 N N . GLN A 1 113 ? 27.036 -21.910 -28.678 1.00 52.38 113 GLN A N 1
ATOM 823 C CA . GLN A 1 113 ? 27.766 -23.010 -29.289 1.00 52.38 113 GLN A CA 1
ATOM 824 C C . GLN A 1 113 ? 26.918 -24.273 -29.081 1.00 52.38 113 GLN A C 1
ATOM 826 O O . GLN A 1 113 ? 26.746 -24.735 -27.954 1.00 52.38 113 GLN A O 1
ATOM 831 N N . ALA A 1 114 ? 26.284 -24.756 -30.151 1.00 54.66 114 ALA A N 1
ATOM 832 C CA . ALA A 1 114 ? 25.582 -26.029 -30.137 1.00 54.66 114 ALA A CA 1
ATOM 833 C C . ALA A 1 114 ? 26.626 -27.121 -29.871 1.00 54.66 114 ALA A C 1
ATOM 835 O O . ALA A 1 114 ? 27.556 -27.291 -30.659 1.00 54.66 114 ALA A O 1
ATOM 836 N N . GLY A 1 115 ? 26.515 -27.783 -28.719 1.00 55.81 115 GLY A N 1
ATOM 837 C CA . GLY A 1 115 ? 27.302 -28.972 -28.416 1.00 55.81 115 GLY A CA 1
ATOM 838 C C . GLY A 1 115 ? 26.907 -30.099 -29.367 1.00 55.81 115 GLY A C 1
ATOM 839 O O . GLY A 1 115 ? 25.713 -30.328 -29.568 1.00 55.81 115 GLY A O 1
ATOM 840 N N . LEU A 1 116 ? 27.923 -30.720 -29.969 1.00 40.34 116 LEU A N 1
ATOM 841 C CA . LEU A 1 116 ? 27.849 -31.997 -30.683 1.00 40.34 116 LEU A CA 1
ATOM 842 C C . LEU A 1 116 ? 27.606 -33.146 -29.699 1.00 40.34 116 LEU A C 1
ATOM 844 O O . LEU A 1 116 ? 28.152 -33.063 -28.574 1.00 40.34 116 LEU A O 1
#

pLDDT: mean 83.18, std 11.85, range [40.34, 96.69]

Secondary structure (DSSP, 8-state):
--HHHHHHHHHHHHHHHTT--------------SS-HHHHHHHHHHHHHT--TTHHHHHS-SPP----S-HHHHHHHHHHHHT-TTTT--GGGSGGG---GGGS------------